Protein AF-A0A328ZE19-F1 (afdb_monomer_lite)

Sequence (71 aa):
MADSLASTGAHTAAVSTDPAHLLMQAINCMERAKACLLVNEPMYGFAQQGLEAAQQAVAALAVIDTSTAVH

Radius of gyration: 15.82 Å; chains: 1; bounding box: 34×43×38 Å

Foldseek 3Di:
DDDDDPDDDPPPPVPPLPLVSLQVLLVVLQVQLVVQCPDPDRPNVSSVVSNVRSVVSVVSNVVVVVVVVVD

pLDDT: mean 77.56, std 19.27, range [37.31, 94.88]

Secondary structure (DSSP, 8-state):
-------S----------HHHHHHHHHHHHHHHHHHHHSSS--HHHHHHHHHHHHHHHHHHHHHHHHHHT-

Structure (mmCIF, N/CA/C/O backbone):
data_AF-A0A328ZE19-F1
#
_entry.id   AF-A0A328ZE19-F1
#
loop_
_atom_site.group_PDB
_atom_site.id
_atom_site.type_symbol
_atom_site.label_atom_id
_atom_site.label_alt_id
_atom_site.label_comp_id
_atom_site.label_asym_id
_atom_site.label_entity_id
_atom_site.label_seq_id
_atom_site.pdbx_PDB_ins_code
_atom_site.Cartn_x
_atom_site.Cartn_y
_atom_site.Cartn_z
_atom_site.occupancy
_atom_site.B_iso_or_equiv
_atom_site.auth_seq_id
_atom_site.auth_comp_id
_atom_site.auth_asym_id
_atom_site.auth_atom_id
_atom_site.pdbx_PDB_model_num
ATOM 1 N N . MET A 1 1 ? 8.815 -37.919 -14.089 1.00 37.31 1 MET A N 1
ATOM 2 C CA . MET A 1 1 ? 9.513 -36.793 -14.738 1.00 37.31 1 MET A CA 1
ATOM 3 C C . MET A 1 1 ? 9.292 -35.577 -13.858 1.00 37.31 1 MET A C 1
ATOM 5 O O . MET A 1 1 ? 8.152 -35.344 -13.491 1.00 37.31 1 MET A O 1
ATOM 9 N N . ALA A 1 2 ? 10.409 -34.972 -13.453 1.00 38.69 2 ALA A N 1
ATOM 10 C CA . ALA A 1 2 ? 10.643 -33.763 -12.659 1.00 38.69 2 ALA A CA 1
ATOM 11 C C . ALA A 1 2 ? 9.454 -32.996 -12.039 1.00 38.69 2 ALA A C 1
ATOM 13 O O . ALA A 1 2 ? 8.618 -32.430 -12.739 1.00 38.69 2 ALA A O 1
ATOM 14 N N . ASP A 1 3 ? 9.514 -32.888 -10.708 1.00 43.88 3 ASP A N 1
ATOM 15 C CA . ASP A 1 3 ? 9.251 -31.679 -9.924 1.00 43.88 3 ASP A CA 1
ATOM 16 C C . ASP A 1 3 ? 9.568 -30.373 -10.661 1.00 43.88 3 ASP A C 1
ATOM 18 O O . ASP A 1 3 ? 10.631 -30.257 -11.273 1.00 43.88 3 ASP A O 1
ATOM 22 N N . SER A 1 4 ? 8.698 -29.374 -10.480 1.00 49.72 4 SER A N 1
ATOM 23 C CA . SER A 1 4 ? 8.980 -27.924 -10.420 1.00 49.72 4 SER A CA 1
ATOM 24 C C . SER A 1 4 ? 7.913 -27.138 -11.166 1.00 49.72 4 SER A C 1
ATOM 26 O O . SER A 1 4 ? 8.056 -26.938 -12.360 1.00 49.72 4 SER A O 1
ATOM 28 N N . LEU A 1 5 ? 6.893 -26.654 -10.451 1.00 47.94 5 LEU A N 1
ATOM 29 C CA . LEU A 1 5 ? 6.368 -25.282 -10.575 1.00 47.94 5 LEU A CA 1
ATOM 30 C C . LEU A 1 5 ? 5.644 -24.892 -9.268 1.00 47.94 5 LEU A C 1
ATOM 32 O O . LEU A 1 5 ? 4.537 -24.367 -9.267 1.00 47.94 5 LEU A O 1
ATOM 36 N N . ALA A 1 6 ? 6.276 -25.152 -8.123 1.00 46.28 6 ALA A N 1
ATOM 37 C CA . ALA A 1 6 ? 6.002 -24.377 -6.922 1.00 46.28 6 ALA A CA 1
ATOM 38 C C . ALA A 1 6 ? 7.001 -23.220 -6.927 1.00 46.28 6 ALA A C 1
ATOM 40 O O . ALA A 1 6 ? 8.148 -23.419 -6.551 1.00 46.28 6 ALA A O 1
ATOM 41 N N . SER A 1 7 ? 6.598 -22.062 -7.451 1.00 56.09 7 SER A N 1
ATOM 42 C CA . SER A 1 7 ? 7.109 -20.738 -7.065 1.00 56.09 7 SER A CA 1
ATOM 43 C C . SER A 1 7 ? 6.727 -19.715 -8.127 1.00 56.09 7 SER A C 1
ATOM 45 O O . SER A 1 7 ? 7.360 -19.613 -9.172 1.00 56.09 7 SER A O 1
ATOM 47 N N . THR A 1 8 ? 5.717 -18.904 -7.841 1.00 45.28 8 THR A N 1
ATOM 48 C CA . THR A 1 8 ? 5.835 -17.458 -8.045 1.00 45.28 8 THR A CA 1
ATOM 49 C C . THR A 1 8 ? 4.950 -16.826 -6.986 1.00 45.28 8 THR A C 1
ATOM 51 O O . THR A 1 8 ? 3.735 -16.997 -6.998 1.00 45.28 8 THR A O 1
ATOM 54 N N . GLY A 1 9 ? 5.607 -16.233 -5.992 1.00 41.47 9 GLY A N 1
ATOM 55 C CA . GLY A 1 9 ? 5.044 -15.840 -4.710 1.00 41.47 9 GLY A CA 1
ATOM 56 C C . GLY A 1 9 ? 3.691 -15.150 -4.800 1.00 41.47 9 GLY A C 1
ATOM 57 O O . GLY A 1 9 ? 3.612 -13.949 -5.051 1.00 41.47 9 GLY A O 1
ATOM 58 N N . ALA A 1 10 ? 2.651 -15.884 -4.411 1.00 41.62 10 ALA A N 1
ATOM 59 C CA . ALA A 1 10 ? 1.639 -15.292 -3.566 1.00 41.62 10 ALA A CA 1
ATOM 60 C C . ALA A 1 10 ? 2.392 -14.806 -2.324 1.00 41.62 10 ALA A C 1
ATOM 62 O O . ALA A 1 10 ? 2.682 -15.579 -1.413 1.00 41.62 10 ALA A O 1
ATOM 63 N N . HIS A 1 11 ? 2.791 -13.532 -2.327 1.00 45.09 11 HIS A N 1
ATOM 64 C CA . HIS A 1 11 ? 2.997 -12.801 -1.091 1.00 45.09 11 HIS A CA 1
ATOM 65 C C . HIS A 1 11 ? 1.632 -12.795 -0.408 1.00 45.09 11 HIS A C 1
ATOM 67 O O . HIS A 1 11 ? 0.880 -11.828 -0.472 1.00 45.09 11 HIS A O 1
ATOM 73 N N . THR A 1 12 ? 1.291 -13.911 0.233 1.00 42.72 12 THR A N 1
ATOM 74 C CA . THR A 1 12 ? 0.425 -13.902 1.389 1.00 42.72 12 THR A CA 1
ATOM 75 C C . THR A 1 12 ? 1.205 -13.093 2.408 1.00 42.72 12 THR A C 1
ATOM 77 O O . THR A 1 12 ? 1.946 -13.637 3.225 1.00 42.72 12 THR A O 1
ATOM 80 N N . ALA A 1 13 ? 1.116 -11.766 2.294 1.00 50.34 13 ALA A N 1
ATOM 81 C CA . ALA A 1 13 ? 1.241 -10.921 3.451 1.00 50.34 13 ALA A CA 1
ATOM 82 C C . ALA A 1 13 ? 0.294 -11.568 4.452 1.00 50.34 13 ALA A C 1
ATOM 84 O O . ALA A 1 13 ? -0.919 -11.587 4.231 1.00 50.34 13 ALA A O 1
ATOM 85 N N . ALA A 1 14 ? 0.861 -12.254 5.446 1.00 49.75 14 ALA A N 1
ATOM 86 C CA . ALA A 1 14 ? 0.098 -12.689 6.592 1.00 49.75 14 ALA A CA 1
ATOM 87 C C . ALA A 1 14 ? -0.699 -11.452 6.990 1.00 49.75 14 ALA A C 1
ATOM 89 O O . ALA A 1 14 ? -0.092 -10.404 7.229 1.00 49.75 14 ALA A O 1
ATOM 90 N N . VAL A 1 15 ? -2.028 -11.531 6.885 1.00 55.34 15 VAL A N 1
ATOM 91 C CA . VAL A 1 15 ? -2.907 -10.406 7.189 1.00 55.34 15 VAL A CA 1
ATOM 92 C C . VAL A 1 15 ? -2.786 -10.219 8.688 1.00 55.34 15 VAL A C 1
ATOM 94 O O . VAL A 1 15 ? -3.509 -10.817 9.478 1.00 55.34 15 VAL A O 1
ATOM 97 N N . SER A 1 16 ? -1.755 -9.480 9.077 1.00 58.19 16 SER A N 1
ATOM 98 C CA . SER A 1 16 ? -1.578 -9.023 10.429 1.00 58.19 16 SER A CA 1
ATOM 99 C C . SER A 1 16 ? -2.704 -8.038 10.652 1.00 58.19 16 SER A C 1
ATOM 101 O O . SER A 1 16 ? -2.812 -7.039 9.949 1.00 58.19 16 SER A O 1
ATOM 103 N N . THR A 1 17 ? -3.576 -8.343 11.600 1.00 67.75 17 THR A N 1
ATOM 104 C CA . THR A 1 17 ? -4.609 -7.415 12.058 1.00 67.75 17 THR A CA 1
ATOM 105 C C . THR A 1 17 ? -4.028 -6.308 12.935 1.00 67.75 17 THR A C 1
ATOM 107 O O . THR A 1 17 ? -4.781 -5.460 13.397 1.00 67.75 17 THR A O 1
ATOM 110 N N . ASP A 1 18 ? -2.712 -6.304 13.182 1.00 83.75 18 ASP A N 1
ATOM 111 C CA . ASP A 1 18 ? -2.038 -5.203 13.862 1.00 83.75 18 ASP A CA 1
ATOM 112 C C . ASP A 1 18 ? -1.990 -3.958 12.952 1.00 83.75 18 ASP A C 1
ATOM 114 O O . ASP A 1 18 ? -1.352 -3.995 11.890 1.00 83.75 18 ASP A O 1
ATOM 118 N N . PRO A 1 19 ? -2.613 -2.835 13.358 1.00 84.94 19 PRO A N 1
ATOM 119 C CA . PRO A 1 19 ? -2.611 -1.603 12.578 1.00 84.94 19 PRO A CA 1
ATOM 120 C C . PRO A 1 19 ? -1.203 -1.080 12.276 1.00 84.94 19 PRO A C 1
ATOM 122 O O . PRO A 1 19 ? -0.954 -0.576 11.182 1.00 84.94 19 PRO A O 1
ATOM 125 N N . ALA A 1 20 ? -0.251 -1.223 13.206 1.00 88.44 20 ALA A N 1
ATOM 126 C CA . ALA A 1 20 ? 1.116 -0.756 12.975 1.00 88.44 20 ALA A CA 1
ATOM 127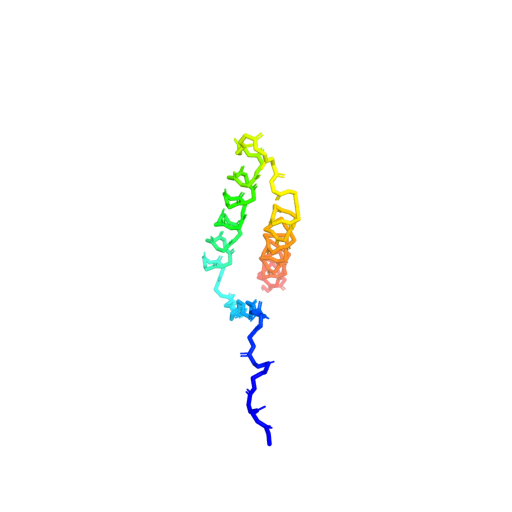 C C . ALA A 1 20 ? 1.792 -1.555 11.850 1.00 88.44 20 ALA A C 1
ATOM 129 O O . ALA A 1 20 ? 2.429 -0.979 10.964 1.00 88.44 20 ALA A O 1
ATOM 130 N N . HIS A 1 21 ? 1.598 -2.874 11.836 1.00 88.44 21 HIS A N 1
ATOM 131 C CA . HIS A 1 21 ? 2.089 -3.742 10.771 1.00 88.44 21 HIS A CA 1
ATOM 132 C C . HIS A 1 21 ? 1.458 -3.430 9.406 1.00 88.44 21 HIS A C 1
ATOM 13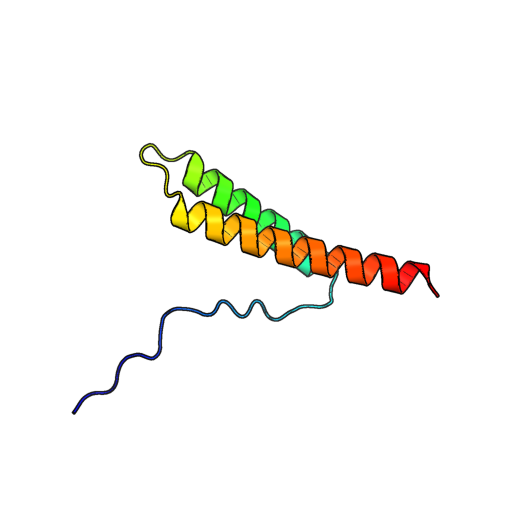4 O O . HIS A 1 21 ? 2.171 -3.366 8.403 1.00 88.44 21 HIS A O 1
ATOM 140 N N . LEU A 1 22 ? 0.145 -3.182 9.352 1.00 89.00 22 LEU A N 1
ATOM 141 C CA . LEU A 1 22 ? -0.539 -2.797 8.111 1.00 89.00 22 LEU A CA 1
ATOM 142 C C . LEU A 1 22 ? -0.061 -1.437 7.585 1.00 89.00 22 LEU A C 1
ATOM 144 O O . LEU A 1 22 ? 0.135 -1.279 6.379 1.00 89.00 22 LEU A O 1
ATOM 148 N N . LEU A 1 23 ? 0.191 -0.471 8.474 1.00 90.75 23 LEU A N 1
ATOM 149 C CA . LEU A 1 23 ? 0.732 0.835 8.097 1.00 90.75 23 LEU A CA 1
ATOM 150 C C . LEU A 1 23 ? 2.146 0.699 7.516 1.00 90.75 23 LEU A C 1
ATOM 152 O O . LEU A 1 23 ? 2.442 1.250 6.456 1.00 90.75 23 LEU A O 1
ATOM 156 N N . MET A 1 24 ? 3.011 -0.078 8.176 1.00 93.06 24 MET A N 1
ATOM 157 C CA . MET A 1 24 ? 4.363 -0.357 7.683 1.00 93.06 24 MET A CA 1
ATOM 158 C C . MET A 1 24 ? 4.341 -1.068 6.327 1.00 93.06 24 MET A C 1
ATOM 160 O O . MET A 1 24 ? 5.114 -0.711 5.436 1.00 93.06 24 MET A O 1
ATOM 164 N N . GLN A 1 25 ? 3.431 -2.027 6.142 1.00 91.12 25 GLN A N 1
ATOM 165 C CA . GLN A 1 25 ? 3.238 -2.710 4.866 1.00 91.12 25 GLN A CA 1
ATOM 166 C C . GLN A 1 25 ? 2.812 -1.732 3.763 1.00 91.12 25 GLN A C 1
ATOM 168 O O . GLN A 1 25 ? 3.421 -1.724 2.694 1.00 91.12 25 GLN A O 1
ATOM 173 N N . ALA A 1 26 ? 1.825 -0.870 4.026 1.00 92.12 26 ALA A N 1
ATOM 174 C CA . ALA A 1 26 ? 1.369 0.128 3.062 1.00 92.12 26 ALA A CA 1
ATOM 175 C C . ALA A 1 26 ? 2.508 1.068 2.633 1.00 92.12 26 ALA A C 1
ATOM 177 O O . ALA A 1 26 ? 2.729 1.270 1.438 1.00 92.12 26 ALA A O 1
ATOM 178 N N . ILE A 1 27 ? 3.273 1.594 3.597 1.00 94.56 27 ILE A N 1
ATOM 179 C CA . ILE A 1 27 ? 4.408 2.492 3.336 1.00 94.56 27 ILE A CA 1
ATOM 180 C C . ILE A 1 27 ? 5.483 1.790 2.504 1.00 94.56 27 ILE A C 1
ATOM 182 O O . ILE A 1 27 ? 5.954 2.345 1.512 1.00 94.56 27 ILE A O 1
ATOM 186 N N . ASN A 1 28 ? 5.849 0.559 2.868 1.00 93.44 28 ASN A N 1
ATOM 187 C CA . ASN A 1 28 ? 6.868 -0.196 2.146 1.00 93.44 28 ASN A CA 1
ATOM 188 C C . ASN A 1 28 ? 6.457 -0.455 0.687 1.00 93.44 28 ASN A C 1
ATOM 190 O O . ASN A 1 28 ? 7.246 -0.236 -0.234 1.00 93.44 28 ASN A O 1
ATOM 194 N N . CYS A 1 29 ? 5.203 -0.854 0.469 1.00 91.00 29 CYS A N 1
ATOM 195 C CA . CYS A 1 29 ? 4.662 -1.094 -0.862 1.00 91.00 29 CYS A CA 1
ATOM 196 C C . CYS A 1 29 ? 4.632 0.183 -1.723 1.00 91.00 29 CYS A C 1
ATOM 198 O O . CYS A 1 29 ? 4.988 0.122 -2.903 1.00 91.00 29 CYS A O 1
ATOM 200 N N . MET A 1 30 ? 4.292 1.340 -1.142 1.00 92.50 30 MET A N 1
ATOM 201 C CA . MET A 1 30 ? 4.323 2.635 -1.837 1.00 92.50 30 MET A CA 1
ATOM 202 C C . MET A 1 30 ? 5.742 3.078 -2.200 1.00 92.50 30 MET A C 1
ATOM 204 O O . MET A 1 30 ? 5.982 3.482 -3.337 1.00 92.50 30 MET A O 1
ATOM 208 N N . GLU A 1 31 ? 6.699 2.967 -1.276 1.00 94.31 31 GLU A N 1
ATOM 209 C CA . GLU A 1 31 ? 8.100 3.311 -1.555 1.00 94.31 31 GLU A CA 1
ATOM 210 C C . GLU A 1 31 ? 8.688 2.404 -2.643 1.00 94.31 31 GLU A C 1
ATOM 212 O O . GLU A 1 31 ? 9.411 2.874 -3.524 1.00 94.31 31 GLU A O 1
ATOM 217 N N . ARG A 1 32 ? 8.307 1.122 -2.664 1.00 90.62 32 ARG A N 1
ATOM 218 C CA . ARG A 1 32 ? 8.708 0.194 -3.726 1.00 90.62 32 ARG A CA 1
ATOM 219 C C . ARG A 1 32 ? 8.098 0.563 -5.079 1.00 90.62 32 ARG A C 1
ATOM 221 O O . ARG A 1 32 ? 8.809 0.568 -6.080 1.00 90.62 32 ARG A O 1
ATOM 228 N N . ALA A 1 33 ? 6.813 0.919 -5.115 1.00 92.38 33 ALA A N 1
ATOM 229 C CA . ALA A 1 33 ? 6.158 1.375 -6.340 1.00 92.38 33 ALA A CA 1
ATOM 230 C C . ALA A 1 33 ? 6.801 2.659 -6.883 1.00 92.38 33 ALA A C 1
ATOM 232 O O . ALA A 1 33 ? 7.099 2.754 -8.071 1.00 92.38 33 ALA A O 1
ATOM 233 N N . LYS A 1 34 ? 7.099 3.614 -6.000 1.00 93.00 34 LYS A N 1
ATOM 234 C CA . LYS A 1 34 ? 7.827 4.842 -6.329 1.00 93.00 34 LYS A CA 1
ATOM 235 C C . LYS A 1 34 ? 9.219 4.544 -6.885 1.00 93.00 34 LYS A C 1
ATOM 237 O O . LYS A 1 34 ? 9.578 5.100 -7.918 1.00 93.00 34 LYS A O 1
ATOM 242 N N . ALA A 1 35 ? 9.974 3.635 -6.269 1.00 93.56 35 ALA A N 1
ATOM 243 C CA . ALA A 1 35 ? 11.271 3.211 -6.793 1.00 93.56 35 ALA A CA 1
ATOM 244 C C . ALA A 1 35 ? 11.152 2.623 -8.212 1.00 93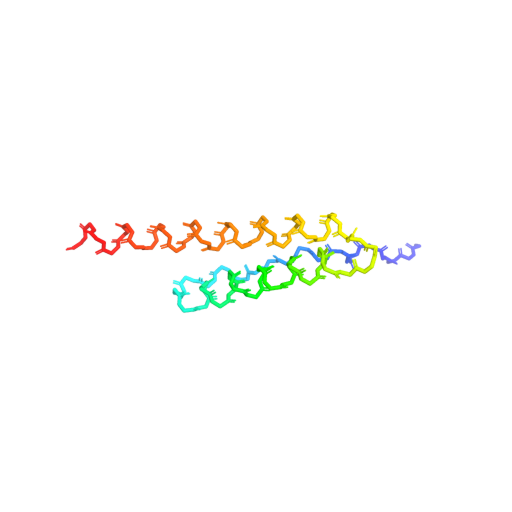.56 35 ALA A C 1
ATOM 246 O O . ALA A 1 35 ? 11.919 3.003 -9.091 1.00 93.56 35 ALA A O 1
ATOM 247 N N . CYS A 1 36 ? 10.148 1.777 -8.472 1.00 90.50 36 CYS A N 1
ATOM 248 C CA . CYS A 1 36 ? 9.883 1.213 -9.802 1.00 90.50 36 CYS A CA 1
ATOM 249 C C . CYS A 1 36 ? 9.492 2.257 -10.863 1.00 90.50 36 CYS A C 1
ATOM 251 O O . CYS A 1 36 ? 9.684 2.004 -12.049 1.00 90.50 36 CYS A O 1
ATOM 253 N N . LEU A 1 37 ? 8.944 3.408 -10.468 1.00 91.25 37 LEU A N 1
ATOM 254 C CA . LEU A 1 37 ? 8.572 4.489 -11.389 1.00 91.25 37 LEU A CA 1
ATOM 255 C C . LEU A 1 37 ? 9.713 5.478 -11.657 1.00 91.25 37 LEU A C 1
ATOM 257 O O . LEU A 1 37 ? 9.695 6.151 -12.682 1.00 91.25 37 LEU A O 1
ATOM 261 N N . LEU A 1 38 ? 10.680 5.583 -10.742 1.00 93.75 38 LEU A N 1
ATOM 262 C CA . LEU A 1 38 ? 11.780 6.553 -10.818 1.00 93.75 38 LEU A CA 1
ATOM 263 C C . LEU A 1 38 ? 13.051 6.007 -11.483 1.00 93.75 38 LEU A C 1
ATOM 265 O O . LEU A 1 38 ? 14.008 6.754 -11.676 1.00 93.75 38 LEU A O 1
ATOM 269 N N . VAL A 1 39 ? 13.089 4.720 -11.822 1.00 92.06 39 VAL A N 1
ATOM 270 C CA . VAL A 1 39 ? 14.183 4.145 -12.614 1.00 92.06 39 VAL A CA 1
ATOM 271 C C . VAL A 1 39 ? 14.145 4.655 -14.062 1.00 92.06 39 VAL A C 1
ATOM 273 O O . VAL A 1 39 ? 13.081 4.983 -14.581 1.00 92.06 39 VAL A O 1
ATOM 276 N N . ASN A 1 40 ? 15.308 4.687 -14.727 1.00 83.62 40 ASN A N 1
ATOM 277 C CA . ASN A 1 40 ? 15.449 5.158 -16.118 1.00 83.62 40 ASN A CA 1
ATOM 278 C C . ASN A 1 40 ? 14.502 4.456 -17.106 1.00 83.62 40 ASN A C 1
ATOM 280 O O . ASN A 1 40 ? 14.049 5.079 -18.061 1.00 83.62 40 ASN A O 1
ATOM 284 N N . GLU A 1 41 ? 14.203 3.177 -16.869 1.00 87.56 41 GLU A N 1
ATOM 285 C CA . GLU A 1 41 ? 13.174 2.422 -17.583 1.00 87.56 41 GLU A CA 1
ATOM 286 C C 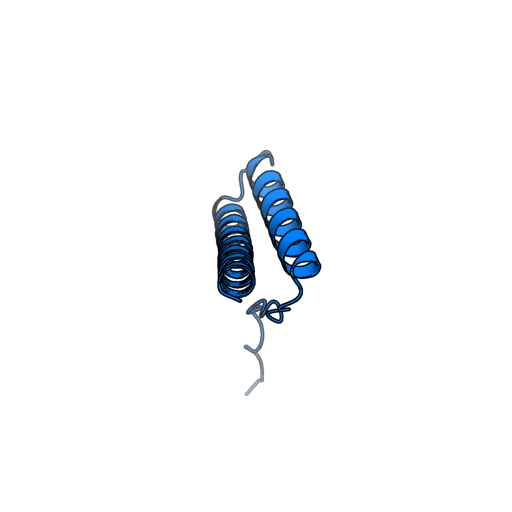. GLU A 1 41 ? 12.081 2.019 -16.585 1.00 87.56 41 GLU A C 1
ATOM 288 O O . GLU A 1 41 ? 12.272 1.063 -15.824 1.00 87.56 41 GLU A O 1
ATOM 293 N N . PRO A 1 42 ? 10.955 2.754 -16.531 1.00 84.94 42 PRO A N 1
ATOM 294 C CA . PRO A 1 42 ? 9.936 2.543 -15.514 1.00 84.94 42 PRO A CA 1
ATOM 295 C C . PRO A 1 42 ? 9.332 1.140 -15.581 1.00 84.94 42 PRO A C 1
ATOM 297 O O . PRO A 1 42 ? 8.811 0.693 -16.604 1.00 84.94 42 PRO A O 1
ATOM 300 N N . MET A 1 43 ? 9.338 0.455 -14.443 1.00 91.25 43 MET A N 1
ATOM 301 C CA . MET A 1 43 ? 8.790 -0.889 -14.298 1.00 91.25 43 MET A CA 1
ATOM 302 C C . MET A 1 43 ? 7.314 -0.827 -13.892 1.00 91.25 43 MET A C 1
ATOM 304 O O . MET A 1 43 ? 6.947 -1.161 -12.763 1.00 91.25 43 MET A O 1
ATOM 308 N N . TYR A 1 44 ? 6.452 -0.395 -14.816 1.00 90.94 44 TYR A N 1
ATOM 309 C CA . TYR A 1 44 ? 5.038 -0.112 -14.533 1.00 90.94 44 TYR A CA 1
ATOM 310 C C . TYR A 1 44 ? 4.265 -1.296 -13.938 1.00 90.94 44 TYR A C 1
ATOM 312 O O . TYR A 1 44 ? 3.505 -1.103 -12.994 1.00 90.94 44 TYR A O 1
ATOM 320 N N . GLY A 1 45 ? 4.489 -2.522 -14.424 1.00 91.75 45 GLY A N 1
ATOM 321 C CA . GLY A 1 45 ? 3.803 -3.708 -13.895 1.00 91.75 45 GLY A CA 1
ATOM 322 C C . GLY A 1 45 ? 4.136 -3.982 -12.424 1.00 91.75 45 GLY A C 1
ATOM 323 O O . GLY A 1 45 ? 3.249 -4.271 -11.624 1.00 91.75 45 GLY A O 1
ATOM 324 N N . PHE A 1 46 ? 5.402 -3.813 -12.036 1.00 89.25 46 PHE A N 1
ATOM 325 C CA . PHE A 1 46 ? 5.830 -3.967 -10.642 1.00 89.25 46 PHE A CA 1
ATOM 326 C C . PHE A 1 46 ? 5.363 -2.803 -9.763 1.00 89.25 46 PHE A C 1
ATOM 328 O O . PHE A 1 46 ? 4.986 -3.015 -8.608 1.00 89.25 46 PHE A O 1
ATOM 335 N N . ALA A 1 47 ? 5.340 -1.584 -10.311 1.00 90.94 47 ALA A N 1
ATOM 336 C CA . ALA A 1 47 ? 4.791 -0.424 -9.621 1.00 90.94 47 ALA A CA 1
ATOM 337 C C . ALA A 1 47 ? 3.295 -0.597 -9.328 1.00 90.94 47 ALA A C 1
ATOM 339 O O . ALA A 1 47 ? 2.861 -0.348 -8.204 1.00 90.94 47 ALA A O 1
ATOM 340 N N . GLN A 1 48 ? 2.525 -1.088 -10.302 1.00 93.56 48 GLN A N 1
ATOM 341 C CA . GLN A 1 48 ? 1.098 -1.355 -10.147 1.00 93.56 48 GLN A CA 1
ATOM 342 C C . GLN A 1 48 ? 0.834 -2.401 -9.057 1.00 93.56 48 GLN A C 1
ATOM 344 O O . GLN A 1 48 ? 0.018 -2.161 -8.173 1.00 93.56 48 GLN A O 1
ATOM 349 N N . GLN A 1 49 ? 1.580 -3.508 -9.047 1.00 93.00 49 GLN A N 1
ATOM 350 C CA . GLN A 1 49 ? 1.470 -4.518 -7.988 1.00 93.00 49 GLN A CA 1
ATOM 351 C C . GLN A 1 49 ? 1.767 -3.939 -6.595 1.00 93.00 49 GLN A C 1
ATOM 353 O O . GLN A 1 49 ? 1.111 -4.290 -5.616 1.00 93.00 49 GLN A O 1
ATOM 358 N N . GLY A 1 50 ? 2.755 -3.042 -6.490 1.00 91.44 50 GLY A N 1
ATOM 359 C CA . GLY A 1 50 ? 3.058 -2.335 -5.244 1.00 91.44 50 GLY A CA 1
ATOM 360 C C . GLY A 1 50 ? 1.921 -1.412 -4.797 1.00 91.44 50 GLY A C 1
ATOM 361 O O . GLY A 1 50 ? 1.560 -1.411 -3.623 1.00 91.44 50 GLY A O 1
ATOM 362 N N . LEU A 1 51 ? 1.318 -0.673 -5.729 1.00 92.75 51 LEU A N 1
ATOM 363 C CA . LEU A 1 51 ? 0.165 0.189 -5.463 1.00 92.75 51 LEU A CA 1
ATOM 364 C C . LEU A 1 51 ? -1.062 -0.609 -5.006 1.00 92.75 51 LEU A C 1
ATOM 366 O O . LEU A 1 51 ? -1.671 -0.252 -4.002 1.00 92.75 51 LEU A O 1
ATOM 370 N N . GLU A 1 52 ? -1.387 -1.713 -5.680 1.00 94.88 52 GLU A N 1
ATOM 371 C CA . GLU A 1 52 ? -2.516 -2.580 -5.317 1.00 94.88 52 GLU A CA 1
ATOM 372 C C . GLU A 1 52 ? -2.346 -3.17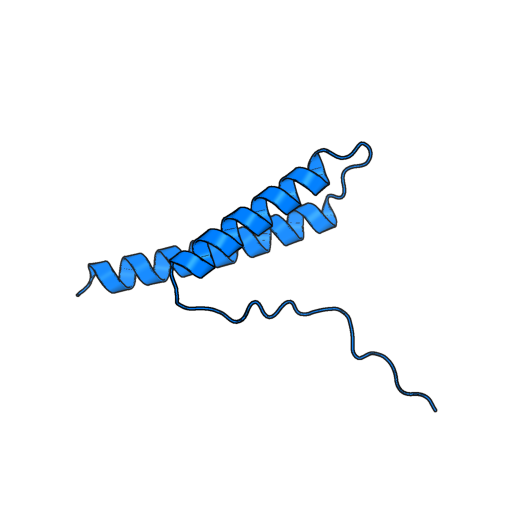2 -3.909 1.00 94.88 52 GLU A C 1
ATOM 374 O O . GLU A 1 52 ? -3.274 -3.134 -3.099 1.00 94.88 52 GLU A O 1
ATOM 379 N N . ALA A 1 53 ? -1.142 -3.646 -3.574 1.00 89.81 53 ALA A N 1
ATOM 380 C CA . ALA A 1 53 ? -0.839 -4.169 -2.242 1.00 89.81 53 ALA A CA 1
ATOM 381 C C . ALA A 1 53 ? -0.921 -3.085 -1.151 1.00 89.81 53 ALA A C 1
ATOM 383 O O . ALA A 1 53 ? -1.456 -3.334 -0.068 1.00 89.81 53 ALA A O 1
ATOM 384 N N . ALA A 1 54 ? -0.437 -1.870 -1.433 1.00 92.38 54 ALA A N 1
ATOM 385 C CA . ALA A 1 54 ? -0.572 -0.743 -0.513 1.00 92.38 54 ALA A CA 1
ATOM 386 C C . ALA A 1 54 ? -2.045 -0.378 -0.286 1.00 92.38 54 ALA A C 1
ATOM 388 O O . ALA A 1 54 ? -2.466 -0.148 0.848 1.00 92.38 54 ALA A O 1
ATOM 389 N N . GLN A 1 55 ? -2.844 -0.377 -1.353 1.00 93.62 55 GLN A N 1
ATOM 390 C CA . GLN A 1 55 ? -4.262 -0.047 -1.294 1.00 93.62 55 GLN A CA 1
ATOM 391 C C . GLN A 1 55 ? -5.058 -1.078 -0.483 1.00 93.62 55 GLN A C 1
ATOM 393 O O . GLN A 1 55 ? -5.923 -0.699 0.305 1.00 93.62 55 GLN A O 1
ATOM 398 N N . GLN A 1 56 ? -4.723 -2.365 -0.597 1.00 91.94 56 GLN A N 1
ATOM 399 C CA . GLN A 1 56 ? -5.304 -3.422 0.237 1.00 91.94 56 GLN A CA 1
ATOM 400 C C . GLN A 1 56 ? -4.962 -3.246 1.724 1.00 91.94 56 GLN A C 1
ATOM 402 O O . GLN A 1 56 ? -5.845 -3.379 2.570 1.00 91.94 56 GLN A O 1
ATOM 407 N N . ALA A 1 57 ? -3.713 -2.900 2.054 1.00 89.38 57 ALA A N 1
ATOM 408 C CA . ALA A 1 57 ? -3.303 -2.657 3.439 1.00 89.38 57 ALA A CA 1
ATOM 409 C C . ALA A 1 57 ? -4.019 -1.438 4.055 1.00 89.38 57 ALA A C 1
ATOM 411 O O . ALA A 1 57 ? -4.471 -1.494 5.198 1.00 89.38 57 ALA A O 1
ATOM 412 N N . VAL A 1 58 ? -4.201 -0.362 3.280 1.00 90.31 58 VAL A N 1
ATOM 413 C CA . VAL A 1 58 ? -4.976 0.819 3.703 1.00 90.31 58 VAL A CA 1
ATOM 414 C C . VAL A 1 58 ? -6.461 0.488 3.878 1.00 90.31 58 VAL A C 1
ATOM 416 O O . VAL A 1 58 ? -7.072 0.924 4.851 1.00 90.31 58 VAL A O 1
ATOM 419 N N . ALA A 1 59 ? -7.049 -0.310 2.984 1.00 91.19 59 ALA A N 1
ATOM 420 C CA . ALA A 1 59 ? -8.434 -0.752 3.131 1.00 91.19 59 ALA A CA 1
ATOM 421 C C . ALA A 1 59 ? -8.630 -1.596 4.402 1.00 91.19 59 ALA A C 1
ATOM 423 O O . ALA A 1 59 ? -9.600 -1.392 5.129 1.00 91.19 59 ALA A O 1
ATOM 424 N N . ALA A 1 60 ? -7.687 -2.491 4.713 1.00 88.50 60 ALA A N 1
ATOM 425 C CA . ALA A 1 60 ? -7.707 -3.268 5.951 1.00 88.50 60 ALA A CA 1
ATOM 426 C C . ALA A 1 60 ? -7.623 -2.371 7.201 1.00 88.50 60 ALA A C 1
ATOM 428 O O . ALA A 1 60 ? -8.364 -2.588 8.158 1.00 88.50 60 ALA A O 1
ATOM 429 N N . LEU A 1 61 ? -6.790 -1.323 7.174 1.00 87.19 61 LEU A N 1
ATOM 430 C CA . LEU A 1 61 ? -6.726 -0.319 8.243 1.00 87.19 61 LEU A CA 1
ATOM 431 C C . LEU A 1 61 ? -8.052 0.420 8.441 1.00 87.19 61 LEU A C 1
ATOM 433 O O . LEU A 1 61 ? -8.499 0.568 9.576 1.00 87.19 61 LEU A O 1
ATOM 437 N N . ALA A 1 62 ? -8.701 0.847 7.356 1.00 87.69 62 ALA A N 1
ATOM 438 C CA . ALA A 1 62 ? -9.981 1.553 7.426 1.00 87.69 62 ALA A CA 1
ATOM 439 C C . ALA A 1 62 ? -11.096 0.688 8.044 1.00 87.69 62 ALA A C 1
ATOM 441 O O . ALA A 1 62 ? -11.943 1.190 8.785 1.00 87.69 62 ALA A O 1
ATOM 442 N N . VAL A 1 63 ? -11.081 -0.624 7.783 1.00 87.62 63 VAL A N 1
ATOM 443 C CA . VAL A 1 63 ? -12.019 -1.576 8.401 1.00 87.62 63 VAL A CA 1
ATOM 444 C C . VAL A 1 63 ? -11.784 -1.688 9.909 1.00 87.62 63 VAL A C 1
ATOM 446 O O . VAL A 1 63 ? -12.754 -1.732 10.669 1.00 87.62 63 VAL A O 1
ATOM 449 N N . ILE A 1 64 ? -10.523 -1.705 10.355 1.00 84.69 64 ILE A N 1
ATOM 450 C CA . ILE A 1 64 ? -10.190 -1.739 11.786 1.00 84.69 64 ILE A CA 1
ATOM 451 C C . ILE A 1 64 ? -10.653 -0.452 12.472 1.00 84.69 64 ILE A C 1
ATOM 453 O O . ILE A 1 64 ? -11.357 -0.542 13.472 1.00 84.69 64 ILE A O 1
ATOM 457 N N . ASP A 1 65 ? -10.339 0.716 11.903 1.00 76.94 65 ASP A N 1
ATOM 458 C CA . ASP A 1 65 ? -10.739 2.026 12.441 1.00 76.94 65 ASP A CA 1
ATOM 459 C C . ASP A 1 65 ? -12.267 2.131 12.613 1.00 76.94 65 ASP A C 1
ATOM 461 O O . ASP A 1 65 ? -12.776 2.499 13.675 1.00 76.94 65 ASP A O 1
ATOM 465 N N . THR A 1 66 ? -13.013 1.665 11.606 1.00 70.25 66 THR A N 1
ATOM 466 C CA . THR A 1 66 ? -14.483 1.606 11.646 1.00 70.25 66 THR A CA 1
ATOM 467 C C . THR A 1 66 ? -14.996 0.623 12.705 1.00 70.25 66 THR A C 1
ATOM 469 O O . THR A 1 66 ? -16.019 0.875 13.336 1.00 70.25 66 THR A O 1
ATOM 472 N N . SER A 1 67 ? -14.287 -0.485 12.939 1.00 67.00 67 SER A N 1
ATOM 473 C CA . SER A 1 67 ? -14.657 -1.481 13.956 1.00 67.00 67 SER A CA 1
ATOM 474 C C . SER A 1 67 ? -14.386 -0.987 15.380 1.00 67.00 67 SER A C 1
ATOM 476 O O . SER A 1 67 ? -15.132 -1.326 16.295 1.00 67.00 67 SER A O 1
ATOM 478 N N . THR A 1 68 ? -13.355 -0.161 15.574 1.00 61.75 68 THR A N 1
ATOM 479 C CA . THR A 1 68 ? -13.075 0.498 16.858 1.00 61.75 68 THR A CA 1
ATOM 480 C C . THR A 1 68 ? -13.991 1.685 17.149 1.00 61.75 68 THR A C 1
ATOM 482 O O . THR A 1 68 ? -14.221 1.973 18.315 1.00 61.75 68 THR A O 1
ATOM 485 N N . ALA A 1 69 ? -14.536 2.359 16.132 1.00 58.28 69 ALA A N 1
ATOM 486 C CA . ALA A 1 69 ? -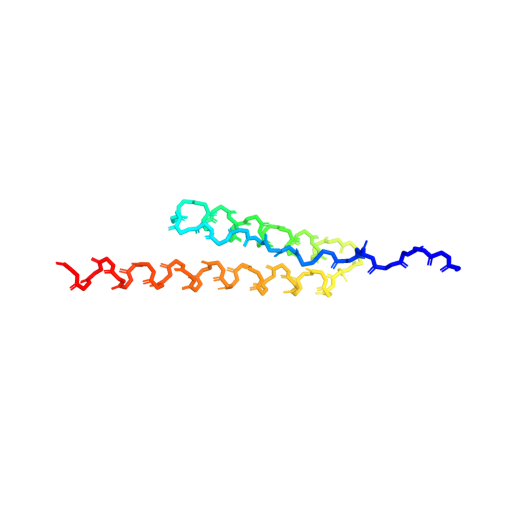15.412 3.523 16.313 1.00 58.28 69 ALA A CA 1
ATOM 487 C C . ALA A 1 69 ? -16.879 3.177 16.652 1.00 58.28 69 ALA A C 1
ATOM 489 O O . ALA A 1 69 ? -17.639 4.055 17.057 1.00 58.28 69 ALA A O 1
ATOM 490 N N . VAL A 1 70 ? -17.295 1.922 16.450 1.00 56.34 70 VAL A N 1
ATOM 491 C CA . VAL A 1 70 ? -18.676 1.444 16.677 1.00 56.34 70 VAL A CA 1
ATOM 492 C C . VAL A 1 70 ? -18.862 0.810 18.071 1.00 56.34 70 VAL A C 1
ATOM 494 O O . VAL A 1 70 ? -19.988 0.491 18.453 1.00 56.34 70 VAL A O 1
ATOM 497 N N . HIS A 1 71 ? -17.787 0.667 18.851 1.00 44.28 71 HIS A N 1
ATOM 498 C CA . HIS A 1 71 ? -17.798 0.171 20.232 1.00 44.28 71 HIS A CA 1
ATOM 499 C C . HIS A 1 71 ? -17.603 1.297 21.250 1.00 44.28 71 HIS A C 1
ATOM 501 O O . HIS A 1 71 ? -18.225 1.191 22.333 1.00 44.28 71 HIS A O 1
#

Organism: NCBI:txid78229